Protein AF-A0A932TYC9-F1 (afdb_monomer_lite)

pLDDT: mean 87.9, std 6.1, range [59.19, 94.69]

Foldseek 3Di:
DEWAAQAQDDPPDHHHCVVCVLSVLQVVLLVVLCVVVPVDPVDDYHYDHCNNCVVLCVQQVAPAPRWDDDPSHTDDYPGRGDNVVSNVVVVVVVVVVVVVD

Radius of gyration: 13.6 Å; chains: 1; bounding box: 28×29×42 Å

Sequence (101 aa):
MTVYPIAGRQLFLRVPDRLCEECDLTIKIVRQVVRELGNRPQIQVRIRPWLNYLPQALWHGGWHPPVVTINGKRFSQGTVPDEDRLRQVIGQNLIQKEATA

Structure (mmCIF, N/CA/C/O backbone):
data_AF-A0A932TYC9-F1
#
_entry.id   AF-A0A932TYC9-F1
#
loop_
_atom_site.group_PDB
_atom_site.id
_atom_site.type_symbol
_atom_site.label_atom_id
_atom_site.label_alt_id
_atom_site.label_comp_id
_atom_site.label_asym_id
_atom_site.label_entity_id
_atom_site.label_seq_id
_atom_site.pdbx_PDB_ins_code
_atom_site.Cartn_x
_atom_site.Cartn_y
_atom_site.Cartn_z
_atom_site.occupancy
_atom_site.B_iso_or_equiv
_atom_site.auth_seq_id
_atom_site.auth_comp_id
_atom_site.auth_asym_id
_atom_site.auth_atom_id
_atom_site.pdbx_PDB_model_num
ATOM 1 N N . MET A 1 1 ? -5.751 -0.566 3.372 1.00 91.06 1 MET A N 1
ATOM 2 C CA . MET A 1 1 ? -4.375 -0.259 2.937 1.00 91.06 1 MET A CA 1
ATOM 3 C C . MET A 1 1 ? -4.351 0.032 1.447 1.00 91.06 1 MET A C 1
ATOM 5 O O . MET A 1 1 ? -5.192 -0.489 0.715 1.00 91.06 1 MET A O 1
ATOM 9 N N . THR A 1 2 ? -3.398 0.842 1.005 1.00 93.44 2 THR A N 1
ATOM 10 C CA . THR A 1 2 ? -3.223 1.183 -0.408 1.00 93.44 2 THR A CA 1
ATOM 11 C C . THR A 1 2 ? -1.766 0.995 -0.804 1.00 93.44 2 THR A C 1
ATOM 13 O O . THR A 1 2 ? -0.874 1.436 -0.086 1.00 93.44 2 THR A O 1
ATOM 16 N N . VAL A 1 3 ? -1.534 0.348 -1.941 1.00 93.88 3 VAL A N 1
ATOM 17 C CA . VAL A 1 3 ? -0.222 0.223 -2.578 1.00 93.88 3 VAL A CA 1
ATOM 18 C C . VAL A 1 3 ? -0.209 1.137 -3.795 1.00 93.88 3 VAL A C 1
ATOM 20 O O . VAL A 1 3 ? -1.114 1.056 -4.629 1.00 93.88 3 VAL A O 1
ATOM 23 N N . TYR A 1 4 ? 0.808 1.988 -3.897 1.00 92.94 4 TYR A N 1
ATOM 24 C CA . TYR A 1 4 ? 1.033 2.875 -5.029 1.00 92.94 4 TYR A CA 1
ATOM 25 C C . TYR A 1 4 ? 2.273 2.440 -5.824 1.00 92.94 4 TYR A C 1
ATOM 27 O O . TYR A 1 4 ? 3.375 2.915 -5.536 1.00 92.94 4 TYR A O 1
ATOM 35 N N . PRO A 1 5 ? 2.130 1.517 -6.793 1.00 92.44 5 PRO A N 1
ATOM 36 C CA . PRO A 1 5 ? 3.221 1.121 -7.678 1.00 92.44 5 PRO A CA 1
ATOM 37 C C . PRO A 1 5 ? 3.382 2.096 -8.854 1.00 92.44 5 PRO A C 1
ATOM 39 O O . PRO A 1 5 ? 2.406 2.690 -9.330 1.00 92.44 5 PRO A O 1
ATOM 42 N N . ILE A 1 6 ? 4.609 2.218 -9.368 1.00 88.25 6 ILE A N 1
ATOM 43 C CA . ILE A 1 6 ? 4.880 2.910 -10.639 1.00 88.25 6 ILE A CA 1
ATOM 44 C C . ILE A 1 6 ? 4.783 1.972 -11.849 1.00 88.25 6 ILE A C 1
ATOM 46 O O . ILE A 1 6 ? 4.385 2.418 -12.924 1.00 88.25 6 ILE A O 1
ATOM 50 N N . ALA A 1 7 ? 5.060 0.677 -11.670 1.00 86.12 7 ALA A N 1
ATOM 51 C CA . ALA A 1 7 ? 4.844 -0.345 -12.691 1.00 86.12 7 ALA A CA 1
ATOM 52 C C . ALA A 1 7 ? 3.362 -0.446 -13.106 1.00 86.12 7 ALA A C 1
ATOM 54 O O . ALA A 1 7 ? 2.451 -0.172 -12.316 1.00 86.12 7 ALA A O 1
ATOM 55 N N . GLY A 1 8 ? 3.121 -0.828 -14.360 1.00 84.00 8 GLY A N 1
ATOM 56 C CA . GLY A 1 8 ? 1.791 -1.001 -14.933 1.00 84.00 8 GLY A CA 1
ATOM 57 C C . GLY A 1 8 ? 1.229 0.245 -15.627 1.00 84.00 8 GLY A C 1
ATOM 58 O O . GLY A 1 8 ? 1.948 1.133 -16.086 1.00 84.00 8 GLY A O 1
ATOM 59 N N . ARG A 1 9 ? -0.100 0.289 -15.780 1.00 83.62 9 ARG A N 1
ATOM 60 C CA . ARG A 1 9 ? -0.792 1.366 -16.506 1.00 83.62 9 ARG A CA 1
ATOM 61 C C . ARG A 1 9 ? -0.941 2.615 -15.633 1.00 83.62 9 ARG A C 1
ATOM 63 O O . ARG A 1 9 ? -1.713 2.634 -14.680 1.00 83.62 9 ARG A O 1
ATOM 70 N N . GLN A 1 10 ? -0.249 3.671 -16.030 1.00 84.50 10 GLN A N 1
ATOM 71 C CA . GLN A 1 10 ? -0.267 5.013 -15.466 1.00 84.50 10 GLN A CA 1
ATOM 72 C C . GLN A 1 10 ? -1.063 5.934 -16.407 1.00 84.50 10 GLN A C 1
ATOM 74 O O . GLN A 1 10 ? -0.502 6.603 -17.273 1.00 84.50 10 GLN A O 1
ATOM 79 N N . LEU A 1 11 ? 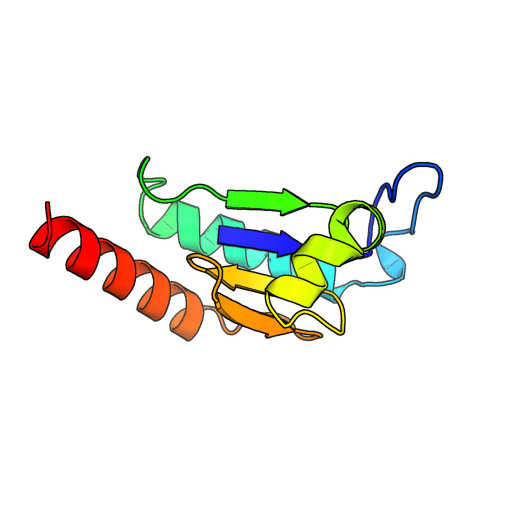-2.394 5.934 -16.264 1.00 83.50 11 LEU A N 1
ATOM 80 C CA . LEU A 1 11 ? -3.327 6.694 -17.110 1.00 83.50 11 LEU A CA 1
ATOM 81 C C . LEU A 1 11 ? -3.214 6.313 -18.611 1.00 83.50 11 LEU A C 1
ATOM 83 O O . LEU A 1 11 ? -3.805 5.312 -19.036 1.00 83.50 11 LEU A O 1
ATOM 87 N N . PHE A 1 12 ? -2.433 7.067 -19.393 1.00 84.50 12 PHE A N 1
ATOM 88 C CA . PHE A 1 12 ? -2.161 6.830 -20.821 1.00 84.50 12 PHE A CA 1
ATOM 89 C C . PHE A 1 12 ? -0.815 6.139 -21.089 1.00 84.50 12 PHE A C 1
ATOM 91 O O . PHE A 1 12 ? -0.595 5.638 -22.188 1.00 84.50 12 PHE A O 1
ATOM 98 N N . LEU A 1 13 ? 0.075 6.079 -20.097 1.00 83.88 13 LEU A N 1
ATOM 99 C CA . LEU A 1 13 ? 1.397 5.467 -20.211 1.00 83.88 13 LEU A CA 1
ATOM 100 C C . LEU A 1 13 ? 1.379 4.078 -19.572 1.00 83.88 13 LEU A C 1
ATOM 102 O O . LEU A 1 13 ? 0.735 3.867 -18.547 1.00 83.88 13 LEU A O 1
ATOM 106 N N . ARG A 1 14 ? 2.092 3.110 -20.149 1.00 83.69 14 ARG A N 1
ATOM 107 C CA . ARG A 1 14 ? 2.319 1.806 -19.514 1.00 83.69 14 ARG A CA 1
ATOM 108 C C . ARG A 1 14 ? 3.791 1.691 -19.164 1.00 83.69 14 ARG A C 1
ATOM 110 O O . ARG A 1 14 ? 4.629 1.619 -20.055 1.00 83.69 14 ARG A O 1
ATOM 117 N N . VAL A 1 15 ? 4.084 1.674 -17.872 1.00 84.06 15 VAL A N 1
ATOM 118 C CA . VAL A 1 15 ? 5.423 1.449 -17.334 1.00 84.06 15 VAL A CA 1
ATOM 119 C C . VAL A 1 15 ? 5.639 -0.067 -17.282 1.00 84.06 15 VAL A C 1
ATOM 121 O O . VAL A 1 15 ? 4.850 -0.757 -16.635 1.00 84.06 15 VAL A O 1
ATOM 124 N N . PRO A 1 16 ? 6.641 -0.616 -17.988 1.00 80.50 16 PRO A N 1
ATOM 125 C CA . PRO A 1 16 ? 6.960 -2.036 -17.917 1.00 80.50 16 PRO A CA 1
ATOM 126 C C . PRO A 1 16 ? 7.289 -2.480 -16.490 1.00 80.50 16 PRO A C 1
ATOM 128 O O . PRO A 1 16 ? 7.982 -1.762 -15.772 1.00 80.50 16 PRO A O 1
ATOM 131 N N . ASP A 1 17 ? 6.876 -3.690 -16.120 1.00 75.94 17 ASP A N 1
ATOM 132 C CA . ASP A 1 17 ? 7.084 -4.230 -14.768 1.00 75.94 17 ASP A CA 1
ATOM 133 C C . ASP A 1 17 ? 8.582 -4.348 -14.414 1.00 75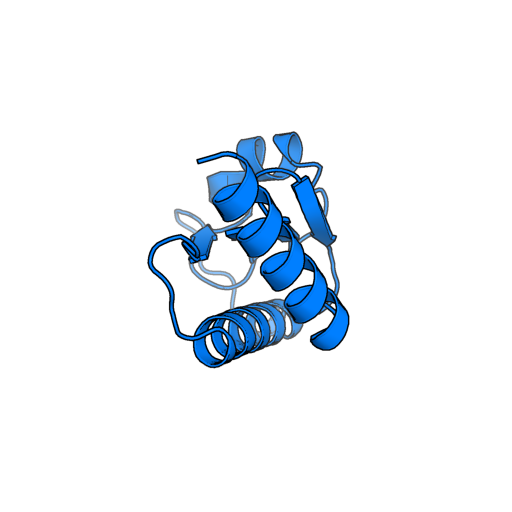.94 17 ASP A C 1
ATOM 135 O O . ASP A 1 17 ? 8.984 -4.072 -13.287 1.00 75.94 17 ASP A O 1
ATOM 139 N N . ARG A 1 18 ? 9.443 -4.578 -15.421 1.00 72.50 18 ARG A N 1
ATOM 140 C CA . ARG A 1 18 ? 10.917 -4.560 -15.300 1.00 72.50 18 ARG A CA 1
ATOM 141 C C . ARG A 1 18 ? 11.513 -3.252 -14.763 1.00 72.50 18 ARG A C 1
ATOM 143 O O . ARG A 1 18 ? 12.662 -3.243 -14.350 1.00 72.50 18 ARG A O 1
ATOM 150 N N . LEU A 1 19 ? 10.787 -2.132 -14.832 1.00 77.50 19 LEU A N 1
ATOM 151 C CA . LEU A 1 19 ? 11.282 -0.846 -14.325 1.00 77.50 19 LEU A CA 1
ATOM 152 C C . LEU A 1 19 ? 11.103 -0.702 -12.808 1.00 77.50 19 LEU A C 1
ATOM 154 O O . LEU A 1 19 ? 11.606 0.258 -12.234 1.00 77.50 19 LEU A O 1
ATOM 158 N N . CYS A 1 20 ? 10.377 -1.619 -12.164 1.00 76.75 20 CYS A N 1
ATOM 159 C CA . CYS A 1 20 ? 10.204 -1.640 -10.717 1.00 76.75 20 CYS A CA 1
ATOM 160 C C . CYS A 1 20 ? 9.908 -3.072 -10.248 1.00 76.75 20 CYS A C 1
ATOM 162 O O . CYS A 1 20 ? 8.767 -3.402 -9.925 1.00 76.75 20 CYS A O 1
ATOM 164 N N . GLU A 1 21 ? 10.932 -3.925 -10.181 1.00 82.94 21 GLU A N 1
ATOM 165 C CA . GLU A 1 21 ? 10.791 -5.296 -9.656 1.00 82.94 21 GLU A CA 1
ATOM 166 C C . GLU A 1 21 ? 10.247 -5.302 -8.214 1.00 82.94 21 GLU A C 1
ATOM 168 O O . GLU A 1 21 ? 9.422 -6.137 -7.832 1.00 82.94 21 GLU A O 1
ATOM 173 N N . GLU A 1 22 ? 10.624 -4.292 -7.429 1.00 85.56 22 GLU A N 1
ATOM 174 C CA . GLU A 1 22 ? 10.144 -4.078 -6.064 1.00 85.56 22 GLU A CA 1
ATOM 175 C C . GLU A 1 22 ? 8.631 -3.836 -5.983 1.00 85.56 22 GLU A C 1
ATOM 177 O O . GLU A 1 22 ? 8.000 -4.177 -4.978 1.00 85.56 22 GLU A O 1
ATOM 182 N N . CYS A 1 23 ? 8.020 -3.261 -7.025 1.00 86.19 23 CYS A N 1
ATOM 183 C CA . CYS A 1 23 ? 6.585 -2.991 -7.058 1.00 86.19 23 CYS A CA 1
ATOM 184 C C . CYS A 1 23 ? 5.786 -4.300 -7.043 1.00 86.19 23 CYS A C 1
ATOM 186 O O . CYS A 1 23 ? 4.821 -4.428 -6.283 1.00 86.19 23 CYS A O 1
ATOM 188 N N . ASP A 1 24 ? 6.212 -5.285 -7.833 1.00 87.88 24 ASP A N 1
ATOM 189 C CA . ASP A 1 24 ? 5.561 -6.592 -7.899 1.00 87.88 24 ASP A CA 1
ATOM 190 C C . ASP A 1 24 ? 5.762 -7.389 -6.612 1.00 87.88 24 ASP A C 1
ATOM 192 O O . ASP A 1 24 ? 4.807 -7.977 -6.094 1.00 87.88 24 ASP A O 1
ATOM 196 N N . LEU A 1 25 ? 6.978 -7.373 -6.056 1.00 90.00 25 LEU A N 1
ATOM 197 C CA . LEU A 1 25 ? 7.269 -8.005 -4.766 1.00 90.00 25 LEU A CA 1
ATOM 198 C C . LEU A 1 25 ? 6.423 -7.396 -3.645 1.00 90.00 25 LEU A C 1
ATOM 200 O O . LEU A 1 25 ? 5.788 -8.126 -2.884 1.00 90.00 25 LEU A O 1
ATOM 204 N N . THR A 1 26 ? 6.313 -6.068 -3.608 1.00 92.50 26 THR A N 1
ATOM 205 C CA . THR A 1 26 ? 5.469 -5.352 -2.643 1.00 92.50 26 THR A CA 1
ATOM 206 C C . THR A 1 26 ? 4.009 -5.792 -2.735 1.00 92.50 26 THR A C 1
ATOM 208 O O . THR A 1 26 ? 3.382 -6.087 -1.717 1.00 92.50 26 THR A O 1
ATOM 211 N N . ILE A 1 27 ? 3.448 -5.880 -3.946 1.00 91.81 27 ILE A N 1
ATOM 212 C CA . ILE A 1 27 ? 2.061 -6.324 -4.146 1.00 91.81 27 ILE A CA 1
ATOM 213 C C . ILE A 1 27 ? 1.880 -7.781 -3.702 1.00 91.81 27 ILE A C 1
ATOM 215 O O . ILE A 1 27 ? 0.862 -8.103 -3.079 1.00 91.81 27 ILE A O 1
ATOM 219 N N . LYS A 1 28 ? 2.840 -8.661 -4.015 1.00 92.56 28 LYS A N 1
ATOM 220 C CA . LYS A 1 28 ? 2.807 -10.076 -3.616 1.00 92.56 28 LYS A CA 1
ATOM 221 C C . LYS A 1 28 ? 2.812 -10.227 -2.096 1.00 92.56 28 LYS A C 1
ATOM 223 O O . LYS A 1 28 ? 1.905 -10.879 -1.581 1.00 92.56 28 LYS A O 1
ATOM 228 N N . ILE A 1 29 ? 3.741 -9.572 -1.399 1.00 93.44 29 ILE A N 1
ATOM 229 C CA . ILE A 1 29 ? 3.844 -9.609 0.069 1.00 93.44 29 ILE A CA 1
ATOM 230 C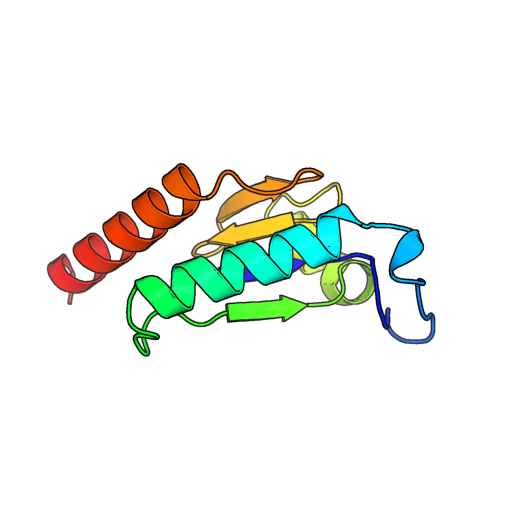 C . ILE A 1 29 ? 2.570 -9.064 0.708 1.00 93.44 29 ILE A C 1
ATOM 232 O O . ILE A 1 29 ? 1.963 -9.730 1.541 1.00 93.44 29 ILE A O 1
ATOM 236 N N . VAL A 1 30 ? 2.085 -7.901 0.263 1.00 92.62 30 VAL A N 1
ATOM 237 C CA . VAL A 1 30 ? 0.845 -7.318 0.797 1.00 92.62 30 VAL A CA 1
ATOM 238 C C . VAL A 1 30 ? -0.332 -8.285 0.653 1.00 92.62 30 VAL A C 1
ATOM 240 O O . VAL A 1 30 ? -1.073 -8.509 1.610 1.00 92.62 30 VAL A O 1
ATOM 243 N N . ARG A 1 31 ? -0.507 -8.893 -0.526 1.00 93.06 31 ARG A N 1
ATOM 244 C CA . ARG A 1 31 ? -1.571 -9.882 -0.752 1.00 93.06 31 ARG A CA 1
ATOM 245 C C . ARG A 1 31 ? -1.381 -11.136 0.093 1.00 93.06 31 ARG A C 1
ATOM 247 O O . ARG A 1 31 ? -2.369 -11.687 0.563 1.00 93.06 31 ARG A O 1
ATOM 254 N N . GLN A 1 32 ? -0.149 -11.602 0.269 1.00 93.12 32 GLN A N 1
ATOM 255 C CA . GLN A 1 32 ? 0.151 -12.760 1.102 1.00 93.12 32 GLN A CA 1
ATOM 256 C C . GLN A 1 32 ? -0.222 -12.506 2.562 1.00 93.12 32 GLN A C 1
ATOM 258 O O . GLN A 1 32 ? -1.045 -13.249 3.089 1.00 93.12 32 GLN A O 1
ATOM 263 N N . VAL A 1 33 ? 0.254 -11.412 3.158 1.00 92.56 33 VAL A N 1
ATOM 264 C CA . VAL A 1 33 ? -0.063 -11.065 4.551 1.00 92.56 33 VAL A CA 1
ATOM 265 C C . VAL A 1 33 ? -1.572 -10.912 4.762 1.00 92.56 33 VAL A C 1
ATOM 26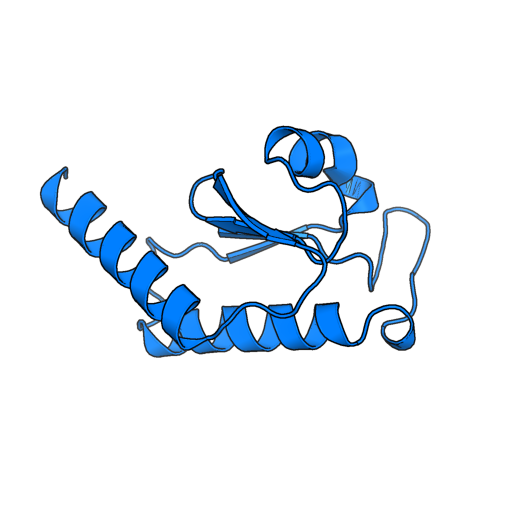7 O O . VAL A 1 33 ? -2.121 -11.396 5.748 1.00 92.56 33 VAL A O 1
ATOM 270 N N . VAL A 1 34 ? -2.288 -10.286 3.821 1.00 90.56 34 VAL A N 1
ATOM 271 C CA . VAL A 1 34 ? -3.755 -10.152 3.917 1.00 90.56 34 VAL A CA 1
ATOM 272 C C . VAL A 1 34 ? -4.462 -11.511 3.864 1.00 90.56 34 VAL A C 1
ATOM 274 O O . VAL A 1 34 ? -5.422 -11.724 4.609 1.00 90.56 34 VAL A O 1
ATOM 277 N N . ARG A 1 35 ? -3.983 -12.438 3.023 1.00 90.19 35 ARG A N 1
ATOM 278 C CA . ARG A 1 35 ? -4.512 -13.810 2.960 1.00 90.19 35 ARG A CA 1
ATOM 279 C C . ARG A 1 35 ? -4.268 -14.570 4.258 1.00 90.19 35 ARG A C 1
ATOM 281 O O . ARG A 1 35 ? -5.198 -15.193 4.756 1.00 90.19 35 ARG A O 1
ATOM 288 N N . GLU A 1 36 ? -3.064 -14.485 4.817 1.00 89.06 36 GLU A N 1
ATOM 289 C CA . GLU A 1 36 ? -2.698 -15.134 6.085 1.00 89.06 36 GLU A CA 1
ATOM 290 C C . GLU A 1 36 ? -3.536 -14.633 7.264 1.00 89.06 36 GLU A C 1
ATOM 292 O O . GLU A 1 36 ? -3.924 -15.408 8.132 1.00 89.06 36 GLU A O 1
ATOM 297 N N . LEU A 1 37 ? -3.893 -13.347 7.263 1.00 87.00 37 LEU A N 1
ATOM 298 C CA . LEU A 1 37 ? -4.780 -12.754 8.267 1.00 87.00 37 LEU A CA 1
ATOM 299 C C . LEU A 1 37 ? -6.269 -13.090 8.047 1.00 87.00 37 LEU A C 1
ATOM 301 O O . LEU A 1 37 ? -7.131 -12.584 8.769 1.00 87.00 37 LEU A O 1
ATOM 305 N N . GLY A 1 38 ? -6.582 -13.948 7.072 1.00 84.00 38 GLY A N 1
ATOM 306 C CA . GLY A 1 38 ? -7.914 -14.502 6.841 1.00 84.00 38 GLY A CA 1
ATOM 307 C C . GLY A 1 38 ? -8.808 -13.676 5.917 1.00 84.00 38 GLY A C 1
ATOM 308 O O . GLY A 1 38 ? -10.024 -13.825 5.990 1.00 84.00 38 GLY A O 1
ATOM 309 N N . ASN A 1 39 ? -8.250 -12.794 5.071 1.00 79.00 39 ASN A N 1
ATOM 310 C CA . ASN A 1 39 ? -9.012 -11.954 4.127 1.00 79.00 39 ASN A CA 1
ATOM 311 C C . ASN A 1 39 ? -10.207 -11.230 4.775 1.00 79.00 39 ASN A C 1
ATOM 313 O O . ASN A 1 39 ? -11.273 -11.088 4.168 1.00 79.00 39 ASN A O 1
ATOM 317 N N . ARG A 1 40 ? -10.054 -10.796 6.030 1.00 80.94 40 ARG A N 1
ATOM 318 C CA . ARG A 1 40 ? -11.168 -10.208 6.772 1.00 80.94 40 ARG A CA 1
ATOM 319 C C . ARG A 1 40 ? -11.713 -8.970 6.045 1.00 80.94 40 ARG A C 1
ATOM 321 O O . ARG A 1 40 ? -10.923 -8.182 5.519 1.00 80.94 40 ARG A O 1
ATOM 328 N N . PRO A 1 41 ? -13.033 -8.714 6.078 1.00 78.19 41 PRO A N 1
ATOM 329 C CA . PRO A 1 41 ? -13.644 -7.591 5.362 1.00 78.19 41 PRO A CA 1
ATOM 330 C C . PRO A 1 41 ? -13.135 -6.217 5.828 1.00 78.19 41 PRO A C 1
ATOM 332 O O . PRO A 1 41 ? -13.216 -5.238 5.083 1.00 78.19 41 PRO A O 1
ATOM 335 N N . GLN A 1 42 ? -12.566 -6.122 7.037 1.00 82.38 42 GLN A N 1
ATOM 336 C CA . GLN A 1 42 ? -11.953 -4.882 7.519 1.00 82.38 42 GLN A CA 1
ATOM 337 C C . GLN A 1 42 ? -10.638 -4.544 6.786 1.00 82.38 42 GLN A C 1
ATOM 339 O O . GLN A 1 42 ? -10.208 -3.387 6.804 1.00 82.38 42 GLN A O 1
ATOM 344 N N . ILE A 1 43 ? -10.009 -5.520 6.119 1.00 84.88 43 ILE A N 1
ATOM 345 C CA . ILE A 1 43 ? -8.734 -5.379 5.413 1.00 84.88 43 ILE A CA 1
ATOM 346 C C . ILE A 1 43 ? -8.989 -5.154 3.915 1.00 84.88 43 ILE A C 1
ATOM 348 O O . ILE A 1 43 ? -8.927 -6.065 3.097 1.00 84.88 43 ILE A O 1
ATOM 352 N N . GLN A 1 44 ? -9.243 -3.906 3.519 1.00 88.75 44 GLN A N 1
ATOM 353 C CA . GLN A 1 44 ? -9.324 -3.553 2.094 1.00 88.75 44 GLN A CA 1
ATOM 354 C C . GLN A 1 44 ? -7.933 -3.269 1.524 1.00 88.75 44 GLN A C 1
ATOM 356 O O . GLN A 1 44 ? -7.261 -2.343 1.986 1.00 88.75 44 GLN A O 1
ATOM 361 N N . VAL A 1 45 ? -7.518 -4.009 0.494 1.00 90.88 45 VAL A N 1
ATOM 362 C CA . VAL A 1 45 ? -6.287 -3.748 -0.269 1.00 90.88 45 VAL A CA 1
ATOM 363 C C . VAL A 1 45 ? -6.645 -3.039 -1.567 1.00 90.88 45 VAL A C 1
ATOM 365 O O . VAL A 1 45 ? -7.410 -3.557 -2.376 1.00 90.88 45 VAL A O 1
ATOM 368 N N . ARG A 1 46 ? -6.083 -1.850 -1.787 1.00 92.50 46 ARG A N 1
ATOM 369 C CA . ARG A 1 46 ? -6.245 -1.096 -3.036 1.00 92.50 46 ARG A CA 1
ATOM 370 C C . ARG A 1 46 ? -4.897 -0.959 -3.724 1.00 92.50 46 ARG A C 1
ATOM 372 O O . ARG A 1 46 ? -3.926 -0.588 -3.077 1.00 92.50 46 ARG A O 1
ATOM 379 N N . ILE A 1 47 ? -4.842 -1.217 -5.024 1.00 92.38 47 ILE A N 1
ATOM 380 C CA . ILE A 1 47 ? -3.656 -0.956 -5.846 1.00 92.38 47 ILE A CA 1
ATOM 381 C C . ILE A 1 47 ? -3.985 0.254 -6.714 1.00 92.38 47 ILE A C 1
ATOM 383 O O . ILE A 1 47 ? -4.960 0.227 -7.464 1.00 92.38 47 ILE A O 1
ATOM 387 N N . ARG A 1 48 ? -3.228 1.339 -6.555 1.00 92.12 48 ARG A N 1
ATOM 388 C CA . ARG A 1 48 ? -3.485 2.626 -7.208 1.00 92.12 48 ARG A CA 1
ATOM 389 C C . ARG A 1 48 ? -2.236 3.082 -7.956 1.00 92.12 48 ARG A C 1
ATOM 391 O O . ARG A 1 48 ? -1.239 3.331 -7.297 1.00 92.12 48 ARG A O 1
ATOM 398 N N . PRO A 1 49 ? -2.261 3.219 -9.292 1.00 91.25 49 PRO A N 1
ATOM 399 C CA . PRO A 1 49 ? -1.093 3.668 -10.050 1.00 91.25 49 PRO A CA 1
ATOM 400 C C . PRO A 1 49 ? -0.537 4.988 -9.488 1.00 91.25 49 PRO A C 1
ATOM 402 O O . PRO A 1 49 ? -1.290 5.954 -9.352 1.00 91.25 49 PRO A O 1
ATOM 405 N N . TRP A 1 50 ? 0.748 5.020 -9.120 1.00 90.56 50 TRP A N 1
ATOM 406 C CA . TRP A 1 50 ? 1.342 6.138 -8.379 1.00 90.56 50 TRP A CA 1
ATOM 407 C C . TRP A 1 50 ? 1.250 7.470 -9.125 1.00 90.56 50 TRP A C 1
ATOM 409 O O . TRP A 1 50 ? 0.861 8.453 -8.511 1.00 90.56 50 TRP A O 1
ATOM 419 N N . LEU A 1 51 ? 1.505 7.509 -10.439 1.00 88.00 51 LEU A N 1
ATOM 420 C CA . LEU A 1 51 ? 1.402 8.751 -11.218 1.00 88.00 51 LEU A CA 1
ATOM 421 C C . LEU A 1 51 ? -0.048 9.242 -11.314 1.00 88.00 51 LEU A C 1
ATOM 423 O O . LEU A 1 51 ? -0.303 10.435 -11.192 1.00 88.00 51 LEU A O 1
ATOM 427 N N . ASN A 1 52 ? -1.010 8.328 -11.484 1.00 90.12 52 ASN A N 1
ATOM 428 C CA . ASN A 1 52 ? -2.430 8.691 -11.562 1.00 90.12 52 ASN A CA 1
ATOM 429 C C . ASN A 1 52 ? -2.978 9.192 -10.215 1.00 90.12 52 ASN A C 1
ATOM 431 O O . ASN A 1 52 ? -3.848 10.054 -10.158 1.00 90.12 52 ASN A O 1
ATOM 435 N N . TYR A 1 53 ? -2.461 8.648 -9.115 1.00 91.44 53 TYR A N 1
ATOM 436 C CA . TYR A 1 53 ? -2.860 9.010 -7.757 1.00 91.44 53 TYR A CA 1
ATOM 437 C C . TYR A 1 53 ? -1.780 9.820 -7.035 1.00 91.44 53 TYR A C 1
ATOM 439 O O . TYR A 1 53 ? -1.734 9.811 -5.805 1.00 91.44 53 TYR A O 1
ATOM 447 N N . LEU A 1 54 ? -0.936 10.545 -7.777 1.00 89.81 54 LEU A N 1
ATOM 448 C CA . LEU A 1 54 ? 0.207 11.268 -7.224 1.00 89.81 54 LEU A CA 1
ATOM 449 C C . LEU A 1 54 ? -0.198 12.263 -6.123 1.00 89.81 54 LEU A C 1
ATOM 451 O O . LEU A 1 54 ? 0.400 12.197 -5.049 1.00 89.81 54 LEU A O 1
ATOM 455 N N . PRO A 1 55 ? -1.249 13.100 -6.282 1.00 91.75 55 PRO A N 1
ATOM 456 C CA . PRO A 1 55 ? -1.676 14.003 -5.209 1.00 91.75 55 PRO A CA 1
ATOM 457 C C . PRO A 1 55 ? -2.057 13.256 -3.926 1.00 91.75 55 PRO A C 1
ATOM 459 O O . PRO A 1 55 ? -1.745 13.692 -2.820 1.00 91.75 55 PRO A O 1
ATOM 462 N N . GLN A 1 56 ? -2.691 12.089 -4.067 1.00 91.38 56 GLN A N 1
ATOM 463 C CA . GLN A 1 56 ? -3.081 11.264 -2.930 1.00 91.38 56 GLN A CA 1
ATOM 464 C C . GLN A 1 56 ? -1.872 10.575 -2.284 1.00 91.38 56 GLN A C 1
ATOM 466 O O . GLN A 1 56 ? -1.782 10.512 -1.060 1.00 91.38 56 GLN A O 1
ATOM 471 N N . ALA A 1 57 ? -0.938 10.061 -3.086 1.00 89.50 57 ALA A N 1
ATOM 472 C CA . ALA A 1 57 ? 0.295 9.471 -2.584 1.00 89.50 57 ALA A CA 1
ATOM 473 C C . ALA A 1 57 ? 1.103 10.507 -1.788 1.00 89.50 57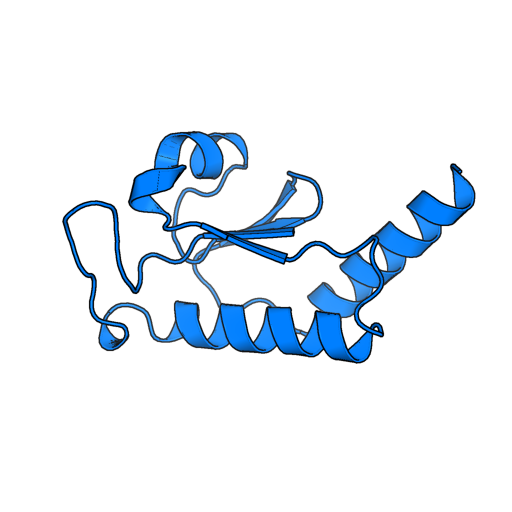 ALA A C 1
ATOM 475 O O . ALA A 1 57 ? 1.514 10.214 -0.666 1.00 89.50 57 ALA A O 1
ATOM 476 N N . LEU A 1 58 ? 1.233 11.732 -2.308 1.00 91.69 58 LEU A N 1
ATOM 477 C CA . LEU A 1 58 ? 1.908 12.849 -1.642 1.00 91.69 58 LEU A CA 1
ATOM 478 C C . LEU A 1 58 ? 1.219 13.263 -0.338 1.00 91.69 58 LEU A C 1
ATOM 480 O O . LEU A 1 58 ? 1.905 13.437 0.666 1.00 91.69 58 LEU A O 1
ATOM 484 N N . TRP A 1 59 ? -0.117 13.333 -0.308 1.00 92.25 59 TRP A N 1
ATOM 485 C CA . TRP A 1 59 ? -0.873 13.595 0.927 1.00 92.25 59 TRP A CA 1
ATOM 486 C C . TRP A 1 59 ? -0.545 12.583 2.033 1.00 92.25 59 TRP A C 1
ATOM 488 O O . TRP A 1 59 ? -0.478 12.919 3.212 1.00 92.25 59 TRP A O 1
ATOM 498 N N . HIS A 1 60 ? -0.304 11.328 1.655 1.00 91.12 60 HIS A N 1
ATOM 499 C CA . HIS A 1 60 ? 0.102 10.277 2.583 1.00 91.12 60 HIS A CA 1
ATOM 500 C C . HIS A 1 60 ? 1.623 10.214 2.825 1.00 91.12 60 HIS A C 1
ATOM 502 O O . HIS A 1 60 ? 2.081 9.281 3.479 1.00 91.12 60 HIS A O 1
ATOM 508 N N . GLY A 1 61 ? 2.414 11.166 2.317 1.00 89.81 61 GLY A N 1
ATOM 509 C CA . GLY A 1 61 ? 3.875 11.220 2.463 1.00 89.81 61 GLY A CA 1
ATOM 510 C C . GLY A 1 61 ? 4.657 10.297 1.516 1.00 89.81 61 GLY A C 1
ATOM 511 O O . GLY A 1 61 ? 5.830 10.014 1.758 1.00 89.81 61 GLY A O 1
ATOM 512 N N . GLY A 1 62 ? 4.014 9.784 0.469 1.00 89.69 62 GLY A N 1
ATOM 513 C CA . GLY A 1 62 ? 4.567 8.859 -0.517 1.00 89.69 62 GLY A CA 1
ATOM 514 C C . GLY A 1 62 ? 5.288 9.555 -1.668 1.00 89.69 62 GLY A C 1
ATOM 515 O O . GLY A 1 62 ? 4.735 9.662 -2.764 1.00 89.69 62 GLY A O 1
ATOM 516 N N . TRP A 1 63 ? 6.523 9.990 -1.419 1.00 88.38 63 TRP A N 1
ATOM 517 C CA . TRP A 1 63 ? 7.350 10.721 -2.389 1.00 88.38 63 TRP A CA 1
ATOM 518 C C . TRP A 1 63 ? 8.016 9.828 -3.438 1.00 88.38 63 TRP A C 1
ATOM 520 O O . TRP A 1 63 ? 8.322 10.303 -4.527 1.00 88.38 63 TRP A O 1
ATOM 530 N N . HIS A 1 64 ? 8.247 8.550 -3.118 1.00 87.62 64 HIS A N 1
ATOM 531 C CA . HIS A 1 64 ? 8.942 7.618 -4.004 1.00 87.62 64 HIS A CA 1
ATOM 532 C C . HIS A 1 64 ? 8.237 6.249 -4.055 1.00 87.62 64 HIS A C 1
ATOM 534 O O . HIS A 1 64 ? 8.052 5.632 -3.002 1.00 87.62 64 HIS A O 1
ATOM 540 N N . PRO A 1 65 ? 7.811 5.769 -5.237 1.00 86.25 65 PRO A N 1
ATOM 541 C CA . PRO A 1 65 ? 7.202 4.451 -5.389 1.00 86.25 65 PRO A CA 1
ATOM 542 C C . PRO A 1 65 ? 8.242 3.319 -5.256 1.00 86.25 65 PRO A C 1
ATOM 544 O O . PRO A 1 65 ? 9.408 3.555 -5.547 1.00 86.25 65 PRO A O 1
ATOM 547 N N . PRO A 1 66 ? 7.832 2.095 -4.868 1.00 90.12 66 PRO A N 1
ATOM 548 C CA . PRO A 1 66 ? 6.484 1.718 -4.439 1.00 90.12 66 PRO A CA 1
ATOM 549 C C . PRO A 1 66 ? 6.154 2.284 -3.051 1.00 90.12 66 PRO A C 1
ATOM 551 O O . PRO A 1 66 ? 6.973 2.219 -2.143 1.00 90.12 66 PRO A O 1
ATOM 554 N N . VAL A 1 67 ? 4.946 2.830 -2.868 1.00 93.38 67 VAL A N 1
ATOM 555 C CA . VAL A 1 67 ? 4.485 3.337 -1.558 1.00 93.38 67 VAL A CA 1
ATOM 556 C C . VAL A 1 67 ? 3.423 2.409 -0.989 1.00 93.38 67 VAL A C 1
ATOM 558 O O . VAL A 1 67 ? 2.453 2.093 -1.676 1.00 93.38 67 VAL A O 1
ATOM 561 N N . VAL A 1 68 ? 3.537 2.039 0.284 1.00 94.69 68 VAL A N 1
ATOM 562 C CA . VAL A 1 68 ? 2.485 1.317 1.012 1.00 94.69 68 VAL A CA 1
ATOM 563 C C . VAL A 1 68 ? 1.924 2.209 2.106 1.00 94.69 68 VAL A C 1
ATOM 565 O O . VAL A 1 68 ? 2.670 2.773 2.906 1.00 94.69 68 VAL A O 1
ATOM 568 N N . THR A 1 69 ? 0.599 2.326 2.172 1.00 94.06 69 THR A N 1
ATOM 569 C CA . THR A 1 69 ? -0.094 3.052 3.240 1.00 94.06 69 THR A CA 1
ATOM 570 C C . THR A 1 69 ? -1.098 2.165 3.966 1.00 94.06 69 THR A C 1
ATOM 572 O O . THR A 1 69 ? -1.863 1.410 3.360 1.00 94.06 69 THR A O 1
ATOM 575 N N . ILE A 1 70 ? -1.140 2.283 5.291 1.00 93.12 70 ILE A N 1
ATOM 576 C CA . ILE A 1 70 ? -2.082 1.588 6.173 1.00 93.12 70 ILE A CA 1
ATOM 577 C C . ILE A 1 70 ? -2.890 2.663 6.894 1.00 93.12 70 ILE A C 1
ATOM 579 O O . ILE A 1 70 ? -2.321 3.549 7.522 1.00 93.12 70 ILE A O 1
ATOM 583 N N . ASN A 1 71 ? -4.218 2.628 6.751 1.00 89.75 71 ASN A N 1
ATOM 584 C CA . ASN A 1 71 ? -5.131 3.618 7.343 1.00 89.75 71 ASN A CA 1
ATOM 585 C C . ASN A 1 71 ? -4.725 5.081 7.062 1.00 89.75 71 ASN A C 1
ATOM 587 O O . ASN A 1 71 ? -4.812 5.944 7.927 1.00 89.75 71 ASN A O 1
ATOM 591 N N . GLY A 1 72 ? -4.234 5.354 5.847 1.00 88.62 72 GLY A N 1
ATOM 592 C CA . GLY A 1 72 ? -3.801 6.692 5.432 1.00 88.62 72 GLY A CA 1
ATOM 593 C C . GLY A 1 72 ? -2.435 7.136 5.971 1.00 88.62 72 GLY A C 1
ATOM 594 O O . GLY A 1 72 ? -1.999 8.236 5.644 1.00 88.62 72 GLY A O 1
ATOM 595 N N . LYS A 1 73 ? -1.732 6.296 6.739 1.00 91.56 73 LYS A N 1
ATOM 596 C CA . LYS A 1 73 ? -0.354 6.540 7.189 1.00 91.56 73 LYS A CA 1
ATOM 597 C C . LYS A 1 73 ? 0.634 5.764 6.319 1.00 91.56 73 LYS A C 1
ATOM 599 O O . LYS A 1 73 ? 0.375 4.608 5.978 1.00 91.56 73 LYS A O 1
ATOM 604 N N . A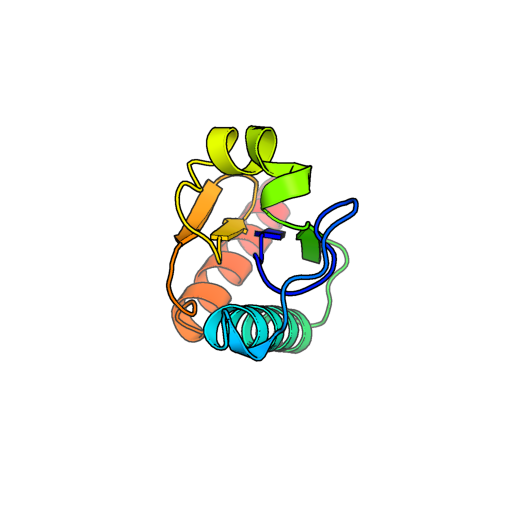RG A 1 74 ? 1.764 6.379 5.958 1.00 94.06 74 ARG A N 1
ATOM 605 C CA . ARG A 1 74 ? 2.848 5.711 5.220 1.00 94.06 74 ARG A CA 1
ATOM 606 C C . ARG A 1 74 ? 3.463 4.602 6.065 1.00 94.06 74 ARG A C 1
ATOM 608 O O . ARG A 1 74 ? 3.886 4.852 7.189 1.00 94.06 74 ARG A O 1
ATOM 615 N N . PHE A 1 75 ? 3.532 3.408 5.495 1.00 93.69 75 PHE A N 1
ATOM 616 C CA . PHE A 1 75 ? 4.192 2.250 6.084 1.00 93.69 75 PHE A CA 1
ATOM 617 C C . PHE A 1 75 ? 5.602 2.072 5.509 1.00 93.69 75 PHE A C 1
ATOM 619 O O . PHE A 1 75 ? 6.571 2.049 6.261 1.00 93.69 75 PHE A O 1
ATOM 626 N N . SER A 1 76 ? 5.721 2.026 4.181 1.00 93.06 76 SER A N 1
ATOM 627 C CA . SER A 1 76 ? 6.998 1.940 3.465 1.00 93.06 76 SER A CA 1
ATOM 628 C C . SER A 1 76 ? 6.969 2.784 2.191 1.00 93.06 76 SER A C 1
ATOM 630 O O . SER A 1 76 ? 5.895 3.142 1.692 1.00 93.06 76 SER A O 1
ATOM 632 N N . GLN A 1 77 ? 8.151 3.134 1.688 1.00 92.62 77 GLN A N 1
ATOM 633 C CA . GLN A 1 77 ? 8.326 3.760 0.382 1.00 92.62 77 GLN A CA 1
ATOM 634 C C . GLN A 1 77 ? 9.651 3.319 -0.238 1.00 92.62 77 GLN A C 1
ATOM 636 O O . GLN A 1 77 ? 10.627 3.178 0.497 1.00 92.62 77 GLN A O 1
ATOM 641 N N . GLY A 1 78 ? 9.693 3.169 -1.561 1.00 88.88 78 GLY A N 1
ATOM 642 C CA . GLY A 1 78 ? 10.935 2.930 -2.302 1.00 88.88 78 GLY A CA 1
ATOM 643 C C . GLY A 1 78 ? 11.656 1.627 -1.980 1.00 88.88 78 GLY A C 1
ATOM 644 O O . GLY A 1 78 ? 12.808 1.481 -2.352 1.00 88.88 78 GLY A O 1
ATOM 645 N N . THR A 1 79 ? 11.014 0.742 -1.221 1.00 89.31 79 THR A N 1
ATOM 646 C CA . THR A 1 79 ? 11.543 -0.558 -0.832 1.00 89.31 79 THR A CA 1
ATOM 647 C C . THR A 1 79 ? 10.392 -1.532 -0.642 1.00 89.31 79 THR A C 1
ATOM 649 O O . THR A 1 79 ? 9.252 -1.154 -0.328 1.00 89.31 79 THR A O 1
ATOM 652 N N . VAL A 1 80 ? 10.712 -2.812 -0.797 1.00 90.50 80 VAL A N 1
ATOM 653 C CA . VAL A 1 80 ? 9.808 -3.904 -0.453 1.00 90.50 80 VAL A CA 1
ATOM 654 C C . VAL A 1 80 ? 9.549 -3.879 1.065 1.00 90.50 80 VAL A C 1
ATOM 656 O O . VAL A 1 80 ? 10.503 -3.816 1.843 1.00 90.50 80 VAL A O 1
ATOM 659 N N . PRO A 1 81 ? 8.282 -3.874 1.519 1.00 90.75 81 PRO A N 1
ATOM 660 C CA . PRO A 1 81 ? 7.959 -3.863 2.941 1.00 90.75 81 PRO A CA 1
ATOM 661 C C . PRO A 1 81 ? 8.425 -5.147 3.633 1.00 90.75 81 PRO A C 1
ATOM 663 O O . PRO A 1 81 ? 8.244 -6.238 3.098 1.00 90.75 81 PRO A O 1
ATOM 666 N N . ASP A 1 82 ? 8.933 -5.004 4.856 1.00 93.44 82 ASP A N 1
ATOM 667 C CA . ASP A 1 82 ? 9.191 -6.134 5.749 1.00 93.44 82 ASP A CA 1
ATOM 668 C C . ASP A 1 82 ? 7.877 -6.857 6.090 1.00 93.44 82 ASP A C 1
ATOM 670 O O . ASP A 1 82 ? 6.909 -6.233 6.544 1.00 93.44 82 ASP A O 1
ATOM 674 N N . GLU A 1 83 ? 7.834 -8.162 5.822 1.00 93.81 83 GLU A N 1
ATOM 675 C CA . GLU A 1 83 ? 6.618 -8.973 5.908 1.00 93.81 83 GLU A CA 1
ATOM 676 C C . GLU A 1 83 ? 6.121 -9.118 7.351 1.00 93.81 83 GLU A C 1
ATOM 678 O O . GLU A 1 83 ? 4.931 -8.927 7.619 1.00 93.81 83 GLU A O 1
ATOM 683 N N . ASP A 1 84 ? 7.027 -9.385 8.292 1.00 93.19 84 ASP A N 1
ATOM 684 C CA . ASP A 1 84 ? 6.690 -9.594 9.701 1.00 93.19 84 ASP A CA 1
ATOM 685 C C . ASP A 1 84 ? 6.169 -8.309 10.338 1.00 93.19 84 ASP A C 1
ATOM 687 O O . ASP A 1 84 ? 5.119 -8.301 10.995 1.00 93.19 84 ASP A O 1
ATOM 691 N N . ARG A 1 85 ? 6.835 -7.184 10.066 1.00 93.62 85 ARG A N 1
ATOM 692 C CA . ARG A 1 85 ? 6.382 -5.863 10.499 1.00 93.62 85 ARG A CA 1
ATOM 693 C C . ARG A 1 85 ? 5.033 -5.507 9.884 1.00 93.62 85 ARG A C 1
ATOM 695 O O . ARG A 1 85 ? 4.184 -4.928 10.567 1.00 93.62 85 ARG A O 1
ATOM 702 N N . LEU A 1 86 ? 4.811 -5.836 8.610 1.00 92.88 86 LEU A N 1
ATOM 703 C CA . LEU A 1 86 ? 3.532 -5.595 7.945 1.00 92.88 86 LEU A CA 1
ATOM 704 C C . LEU A 1 86 ? 2.414 -6.400 8.621 1.00 92.88 86 LEU A C 1
ATOM 706 O O . LEU A 1 86 ? 1.366 -5.834 8.949 1.00 92.88 86 LEU A O 1
ATOM 710 N N . ARG A 1 87 ? 2.655 -7.688 8.891 1.00 93.50 87 ARG A N 1
ATOM 711 C CA . ARG A 1 87 ? 1.723 -8.583 9.593 1.00 93.50 87 ARG A CA 1
ATOM 712 C C . ARG A 1 87 ? 1.387 -8.053 10.984 1.00 93.50 87 ARG A C 1
ATOM 714 O O . ARG A 1 87 ? 0.208 -7.934 11.322 1.00 93.50 87 ARG A O 1
ATOM 721 N N . GLN A 1 88 ? 2.401 -7.659 11.753 1.00 92.44 88 GLN A N 1
ATOM 722 C CA . GLN A 1 88 ? 2.233 -7.114 13.098 1.00 92.44 88 GLN A CA 1
ATOM 723 C C . GLN A 1 88 ? 1.382 -5.839 13.091 1.00 92.44 88 GLN A C 1
ATOM 725 O O . GLN A 1 88 ? 0.419 -5.735 13.852 1.00 92.44 88 GLN A O 1
ATOM 730 N N . VAL A 1 89 ? 1.696 -4.880 12.215 1.00 92.62 89 VAL A N 1
ATOM 731 C CA . VAL A 1 89 ? 0.971 -3.605 12.155 1.00 92.62 89 VAL A CA 1
ATOM 732 C C . VAL A 1 89 ? -0.478 -3.814 11.726 1.00 92.62 89 VAL A C 1
ATOM 734 O O . VAL A 1 89 ? -1.374 -3.198 12.304 1.00 92.62 89 VAL A O 1
ATOM 737 N N . ILE A 1 90 ? -0.752 -4.678 10.744 1.00 90.88 90 ILE A N 1
ATOM 738 C CA . ILE A 1 90 ? -2.138 -4.963 10.347 1.00 90.88 90 ILE A CA 1
ATOM 739 C C . ILE A 1 90 ? -2.890 -5.634 11.502 1.00 90.88 90 ILE A C 1
ATOM 741 O O . ILE A 1 90 ? -3.990 -5.190 11.828 1.00 90.88 90 ILE A O 1
ATOM 745 N N . GLY A 1 91 ? -2.292 -6.632 12.160 1.00 88.81 91 GLY A N 1
ATOM 746 C CA . GLY A 1 91 ? -2.887 -7.306 13.317 1.00 88.81 91 GLY A CA 1
ATOM 747 C C . GLY A 1 91 ? -3.234 -6.340 14.453 1.00 88.81 91 GLY A C 1
ATOM 748 O O . GLY A 1 91 ? -4.364 -6.333 14.934 1.00 88.81 91 GLY A O 1
ATOM 749 N N . GLN A 1 92 ? -2.312 -5.446 14.819 1.00 88.19 92 GLN A N 1
ATOM 750 C CA . GLN A 1 92 ? -2.548 -4.420 15.843 1.00 88.19 92 GLN A CA 1
ATOM 751 C C . GLN A 1 92 ? -3.689 -3.464 15.472 1.00 88.19 92 GLN A C 1
ATOM 753 O O . GLN A 1 92 ? -4.515 -3.134 16.320 1.00 88.19 92 GLN A O 1
ATOM 758 N N . ASN A 1 93 ? -3.759 -3.033 14.208 1.00 86.94 93 ASN A N 1
ATOM 759 C CA . ASN A 1 93 ? -4.839 -2.162 13.736 1.00 86.94 93 ASN A CA 1
ATOM 760 C C . ASN A 1 93 ? -6.208 -2.860 13.769 1.00 86.94 93 ASN A C 1
ATOM 762 O O . ASN A 1 93 ? -7.215 -2.192 13.992 1.00 86.94 93 ASN A O 1
ATOM 766 N N . LEU A 1 94 ? -6.261 -4.175 13.534 1.00 85.38 94 LEU A N 1
ATOM 767 C CA . LEU A 1 94 ? -7.502 -4.946 13.638 1.00 85.38 94 LEU A CA 1
ATOM 768 C C . LEU A 1 94 ? -7.982 -5.018 15.088 1.00 85.38 94 LEU A C 1
ATOM 770 O O . LEU A 1 94 ? -9.127 -4.667 15.349 1.00 85.38 94 LEU A O 1
ATOM 774 N N . ILE A 1 95 ? -7.087 -5.359 16.019 1.00 83.75 95 ILE A N 1
ATOM 775 C CA . ILE A 1 95 ? -7.400 -5.436 17.454 1.00 83.75 95 ILE A CA 1
ATOM 776 C C . ILE A 1 95 ? -7.882 -4.077 17.980 1.00 83.75 95 ILE A C 1
ATOM 778 O O . ILE A 1 95 ? -8.899 -3.998 18.662 1.00 83.75 95 ILE A O 1
ATOM 782 N N . GLN A 1 96 ? -7.198 -2.982 17.629 1.00 80.06 96 GLN A N 1
ATOM 783 C CA . GLN A 1 96 ? -7.612 -1.634 18.047 1.00 80.06 96 GLN A CA 1
ATOM 784 C C . GLN A 1 96 ? -8.994 -1.254 17.512 1.00 80.06 96 GLN A C 1
ATOM 786 O O . GLN A 1 96 ? -9.759 -0.588 18.207 1.00 80.06 96 GLN A O 1
ATOM 791 N N . LYS A 1 97 ? -9.321 -1.674 16.286 1.00 78.19 97 LYS A N 1
ATOM 792 C CA . LYS A 1 97 ? -10.614 -1.392 15.662 1.00 78.19 97 LYS A CA 1
ATOM 793 C C . LYS A 1 97 ? -11.746 -2.226 16.266 1.00 78.19 97 LYS A C 1
ATOM 795 O O . LYS A 1 97 ? -12.861 -1.735 16.337 1.00 78.19 97 LYS A O 1
ATOM 800 N N . GLU A 1 98 ? -11.460 -3.449 16.709 1.00 77.56 98 GLU A N 1
ATOM 801 C CA . GLU A 1 98 ? -12.400 -4.290 17.464 1.00 77.56 98 GLU A CA 1
ATOM 802 C C . GLU A 1 98 ? -12.625 -3.752 18.888 1.00 77.56 98 GLU A C 1
ATOM 804 O O . GLU A 1 98 ? -13.740 -3.801 19.381 1.00 77.56 98 GLU A O 1
ATOM 809 N N . ALA A 1 99 ? -11.603 -3.175 19.529 1.00 73.50 99 ALA A N 1
ATOM 810 C CA . ALA A 1 99 ? -11.713 -2.598 20.874 1.00 73.50 99 ALA A CA 1
ATOM 811 C C . ALA A 1 99 ? -12.435 -1.234 20.933 1.00 73.50 99 ALA A C 1
ATOM 813 O O . ALA A 1 99 ? -12.735 -0.746 22.020 1.00 73.50 99 ALA A O 1
ATOM 814 N N . THR A 1 100 ? -12.657 -0.589 19.785 1.00 71.12 100 THR A N 1
ATOM 815 C CA . THR A 1 100 ? -13.317 0.728 19.675 1.00 71.12 100 THR A CA 1
ATOM 816 C C . THR A 1 100 ? -14.677 0.671 18.971 1.00 71.12 100 THR A C 1
ATOM 818 O O . THR A 1 100 ? -15.292 1.720 18.779 1.00 71.12 100 THR A O 1
ATOM 821 N N . ALA A 1 101 ? -15.130 -0.526 18.585 1.00 59.19 101 ALA A N 1
ATOM 822 C CA . ALA A 1 101 ? -16.433 -0.798 17.977 1.00 59.19 101 ALA A CA 1
ATOM 823 C C . ALA A 1 101 ? -17.411 -1.355 19.017 1.00 59.19 101 ALA A C 1
ATOM 825 O O . ALA A 1 101 ? -18.613 -1.036 18.890 1.00 59.19 101 ALA A O 1
#

Secondary structure (DSSP, 8-state):
-EEE-SSEEETTEEE-GGG-HHHHHHHHHHHHHHHHTT--TT---EE--TTTTHHHHHHTT--SSSEEEETTEEEEESSPPPHHHHHHHHHHHHHHHHTT-